Protein AF-A0A7C3KPD3-F1 (afdb_monomer_lite)

Sequence (76 aa):
MYKIKWDKETSGILLSDSTEDTIIPPRPVYFEELDLLGFDKYWDYPKCEEPILWNIGRRYYYKGELVAEVRGGNIF

Secondary structure (DSSP, 8-state):
-----B-TTT--B------SS-----EEE-HHHHHHHTGGGT------SS--EEEETTEEEETTEEEEEEETTEE-

Structure (mmCIF, N/CA/C/O backbone):
data_AF-A0A7C3KPD3-F1
#
_entry.id   AF-A0A7C3KPD3-F1
#
loop_
_atom_site.group_PDB
_atom_site.id
_atom_site.type_symbol
_atom_site.label_atom_id
_atom_site.label_alt_id
_atom_site.label_comp_id
_atom_site.label_asym_id
_atom_site.label_entity_id
_atom_site.label_seq_id
_atom_site.pdbx_PDB_ins_code
_atom_site.Cartn_x
_atom_site.Cartn_y
_atom_site.Cartn_z
_atom_site.occupancy
_atom_site.B_iso_or_equiv
_atom_site.auth_seq_id
_atom_site.auth_comp_id
_atom_site.auth_asym_id
_atom_site.auth_atom_id
_atom_site.pdbx_PDB_model_num
ATOM 1 N N . MET A 1 1 ? 9.379 -4.277 22.712 1.00 38.22 1 MET A N 1
ATOM 2 C CA . MET A 1 1 ? 8.891 -5.167 21.631 1.00 38.22 1 MET A CA 1
ATOM 3 C C . MET A 1 1 ? 7.534 -4.651 21.184 1.00 38.22 1 MET A C 1
ATOM 5 O O . MET A 1 1 ? 6.525 -5.000 21.791 1.00 38.22 1 MET A O 1
ATOM 9 N N . TYR A 1 2 ? 7.505 -3.766 20.190 1.00 34.72 2 TYR A N 1
ATOM 10 C CA . TYR A 1 2 ? 6.241 -3.229 19.694 1.00 34.72 2 TYR A CA 1
ATOM 11 C C . TYR A 1 2 ? 5.685 -4.123 18.602 1.00 34.72 2 TYR A C 1
ATOM 13 O O . TYR A 1 2 ? 6.317 -4.389 17.585 1.00 34.72 2 TYR A O 1
ATOM 21 N N . LYS A 1 3 ? 4.501 -4.662 18.887 1.00 36.25 3 LYS A N 1
ATOM 22 C CA . LYS A 1 3 ? 3.736 -5.484 17.963 1.00 36.25 3 LYS A CA 1
ATOM 23 C C . LYS A 1 3 ? 3.073 -4.547 16.966 1.00 36.25 3 LYS A C 1
ATOM 25 O O . LYS A 1 3 ? 2.181 -3.797 17.348 1.00 36.25 3 LYS A O 1
ATOM 30 N N . ILE A 1 4 ? 3.484 -4.627 15.704 1.00 46.44 4 ILE A N 1
ATOM 31 C CA . ILE A 1 4 ? 2.715 -4.054 14.601 1.00 46.44 4 ILE A CA 1
ATOM 32 C C . ILE A 1 4 ? 1.393 -4.823 14.567 1.00 46.44 4 ILE A C 1
ATOM 34 O O . ILE A 1 4 ? 1.353 -6.001 14.207 1.00 46.44 4 ILE A O 1
ATOM 38 N N . LYS A 1 5 ? 0.320 -4.187 15.036 1.00 46.62 5 LYS A N 1
ATOM 39 C CA . LYS A 1 5 ? -1.041 -4.695 14.884 1.00 46.62 5 LYS A CA 1
ATOM 40 C C . LYS A 1 5 ? -1.664 -3.950 13.716 1.00 46.62 5 LYS A C 1
ATOM 42 O O . LYS A 1 5 ? -1.899 -2.750 13.801 1.00 46.62 5 LYS A O 1
ATOM 47 N N . TRP A 1 6 ? -1.888 -4.684 12.636 1.00 51.75 6 TRP A N 1
ATOM 48 C CA . TRP A 1 6 ? -2.693 -4.223 11.518 1.00 51.75 6 TRP A CA 1
ATOM 49 C C . TRP A 1 6 ? -4.142 -4.121 11.972 1.00 51.75 6 TRP A C 1
ATOM 51 O O . TRP A 1 6 ? -4.723 -5.116 12.417 1.00 51.75 6 TRP A O 1
ATOM 61 N N . ASP A 1 7 ? -4.708 -2.926 11.875 1.00 51.56 7 ASP A N 1
ATOM 62 C CA . ASP A 1 7 ? -6.133 -2.729 12.075 1.00 51.56 7 ASP A CA 1
ATOM 63 C C . ASP A 1 7 ? -6.846 -3.000 10.744 1.00 51.56 7 ASP A C 1
ATOM 65 O O . ASP A 1 7 ? -6.699 -2.261 9.769 1.00 51.56 7 ASP A O 1
ATOM 69 N N . LYS A 1 8 ? -7.562 -4.128 10.677 1.00 52.34 8 LYS A N 1
ATOM 70 C CA . LYS A 1 8 ? -8.269 -4.554 9.460 1.00 52.34 8 LYS A CA 1
AT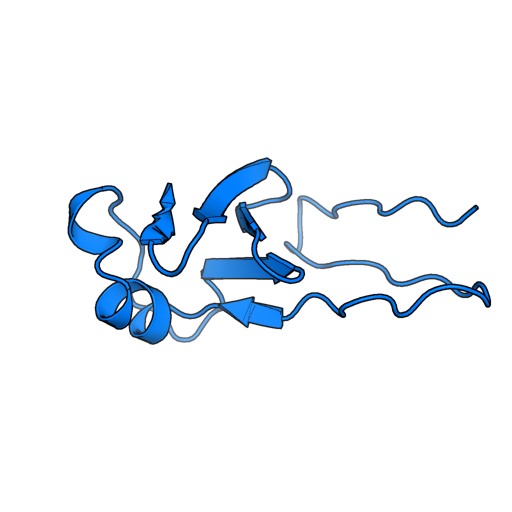OM 71 C C . LYS A 1 8 ? -9.527 -3.726 9.178 1.00 52.34 8 LYS A C 1
ATOM 73 O O . LYS A 1 8 ? -10.031 -3.811 8.061 1.00 52.34 8 LYS A O 1
ATOM 78 N N . GLU A 1 9 ? -10.031 -2.957 10.143 1.00 51.19 9 GLU A N 1
ATOM 79 C CA . GLU A 1 9 ? -11.244 -2.147 9.974 1.00 51.19 9 GLU A CA 1
ATOM 80 C C . GLU A 1 9 ? -10.935 -0.779 9.366 1.00 51.19 9 GLU A C 1
ATOM 82 O O . GLU A 1 9 ? -11.680 -0.306 8.513 1.00 51.19 9 GLU A O 1
ATOM 87 N N . THR A 1 10 ? -9.814 -0.165 9.743 1.00 52.59 10 THR A N 1
ATOM 88 C CA . THR A 1 10 ? -9.439 1.185 9.276 1.00 52.59 10 THR A CA 1
ATOM 89 C C . THR A 1 10 ? -8.312 1.195 8.251 1.00 52.59 10 THR A C 1
ATOM 91 O O . THR A 1 10 ? -7.988 2.247 7.706 1.00 52.59 10 THR A O 1
ATOM 94 N N . SER A 1 11 ? -7.689 0.042 7.984 1.00 53.56 11 SER A N 1
ATOM 95 C CA . SER A 1 11 ? -6.433 -0.046 7.223 1.00 53.56 11 SER A CA 1
ATOM 96 C C . SER A 1 11 ? -5.321 0.844 7.799 1.00 53.56 11 SER A C 1
ATOM 98 O O . SER A 1 11 ? -4.385 1.184 7.085 1.00 53.56 11 SER A O 1
ATOM 100 N N . GLY A 1 12 ? -5.406 1.235 9.074 1.00 49.22 12 GLY A N 1
ATOM 101 C CA . GLY A 1 12 ? -4.409 2.055 9.755 1.00 49.22 12 GLY A CA 1
ATOM 102 C C . GLY A 1 12 ? -3.264 1.224 10.333 1.00 49.22 12 GLY A C 1
ATOM 103 O O . GLY A 1 12 ? -3.395 0.021 10.580 1.00 49.22 12 GLY A O 1
ATOM 104 N N . ILE A 1 13 ? -2.126 1.875 10.581 1.00 57.41 13 ILE A N 1
ATOM 105 C CA . ILE A 1 13 ? -0.970 1.255 11.235 1.00 57.41 13 ILE A CA 1
ATOM 106 C C . ILE A 1 13 ? -0.712 1.974 12.558 1.00 57.41 13 ILE A C 1
ATOM 108 O O . ILE A 1 13 ? -0.411 3.165 12.587 1.00 57.41 13 ILE A O 1
ATOM 112 N N . LEU A 1 14 ? -0.837 1.234 13.661 1.00 48.22 14 LEU A N 1
ATOM 113 C CA . LEU A 1 14 ? -0.531 1.713 15.007 1.00 48.22 14 LEU A CA 1
ATOM 114 C C . LEU A 1 14 ? 0.984 1.650 15.250 1.00 48.22 14 LEU A C 1
ATOM 116 O O . LEU A 1 14 ? 1.563 0.566 15.355 1.00 48.22 14 LEU A O 1
ATOM 120 N N . LEU A 1 15 ? 1.617 2.819 15.347 1.00 46.56 15 LEU A N 1
ATOM 121 C CA . LEU A 1 15 ? 3.010 2.971 15.771 1.00 46.56 15 LEU A CA 1
ATOM 122 C C . LEU A 1 15 ? 3.089 2.968 17.302 1.00 46.56 15 LEU A C 1
ATOM 124 O O . LEU A 1 15 ? 2.244 3.548 17.982 1.00 46.56 15 LEU A O 1
ATOM 128 N N . SER A 1 16 ? 4.101 2.302 17.850 1.00 45.25 16 SER A N 1
ATOM 129 C CA . SER A 1 16 ? 4.343 2.254 19.289 1.00 45.25 16 SER A CA 1
ATOM 130 C C . SER A 1 16 ? 5.850 2.257 19.579 1.00 45.25 16 SER A C 1
ATOM 132 O O . SER A 1 16 ? 6.651 1.866 18.731 1.00 45.25 16 SER A O 1
ATOM 134 N N . ASP A 1 17 ? 6.222 2.785 20.742 1.00 46.28 17 ASP A N 1
ATOM 135 C CA . ASP A 1 17 ? 7.383 3.661 20.942 1.00 46.28 17 ASP A CA 1
ATOM 136 C C . ASP A 1 17 ? 8.626 2.934 21.520 1.00 46.28 17 ASP A C 1
ATOM 138 O O . ASP A 1 17 ? 8.809 2.895 22.739 1.00 46.28 17 ASP A O 1
ATOM 142 N N . SER A 1 18 ? 9.478 2.276 20.709 1.00 46.78 18 SER A N 1
ATOM 143 C CA . SER A 1 18 ? 10.850 1.912 21.159 1.00 46.78 18 SER A CA 1
ATOM 144 C C . SER A 1 18 ? 11.883 2.318 20.144 1.00 46.78 18 SER A C 1
ATOM 146 O O . SER A 1 18 ? 11.926 1.796 19.034 1.00 46.78 18 SER A O 1
ATOM 148 N N . THR A 1 19 ? 12.756 3.171 20.655 1.00 53.34 19 THR A N 1
ATOM 149 C CA . THR A 1 19 ? 14.210 3.187 20.529 1.00 53.34 19 THR A CA 1
ATOM 150 C C . THR A 1 19 ? 14.845 1.940 19.900 1.00 53.34 19 THR A C 1
ATOM 152 O O . THR A 1 19 ? 14.703 0.841 20.434 1.00 53.34 19 THR A O 1
ATOM 155 N N . GLU A 1 20 ? 15.647 2.205 18.868 1.00 49.72 20 GLU A N 1
ATOM 156 C CA . GLU A 1 20 ? 16.605 1.342 18.158 1.00 49.72 20 GLU A CA 1
ATOM 157 C C . GLU A 1 20 ? 16.117 0.750 16.822 1.00 49.72 20 GLU A C 1
ATOM 159 O O . GLU A 1 20 ? 15.056 0.144 16.715 1.00 49.72 20 GLU A O 1
ATOM 164 N N . ASP A 1 21 ? 16.956 0.989 15.807 1.00 46.69 21 ASP A N 1
ATOM 165 C CA . ASP A 1 21 ? 16.809 0.782 14.363 1.00 46.69 21 ASP A CA 1
ATOM 166 C C . ASP A 1 21 ? 15.933 1.780 13.590 1.00 46.69 21 ASP A C 1
ATOM 168 O O . ASP A 1 21 ? 14.868 2.218 14.013 1.00 46.69 21 ASP A O 1
ATOM 172 N N . THR A 1 22 ? 16.433 2.197 12.424 1.00 52.00 22 THR A N 1
ATOM 173 C CA . THR A 1 22 ? 15.782 3.135 11.503 1.00 52.00 22 THR A CA 1
ATOM 174 C C . THR A 1 22 ? 14.485 2.518 10.977 1.00 52.00 22 THR A C 1
ATOM 176 O O . THR A 1 22 ? 14.466 1.857 9.940 1.00 52.00 22 THR A O 1
ATOM 179 N N . ILE A 1 23 ? 13.389 2.695 11.712 1.00 58.66 23 ILE A N 1
ATOM 180 C CA . ILE A 1 23 ? 12.069 2.226 11.298 1.00 58.66 23 ILE A CA 1
ATOM 181 C C . ILE A 1 23 ? 11.669 3.033 10.067 1.00 58.66 23 ILE A C 1
ATOM 183 O O . ILE A 1 23 ? 11.504 4.250 10.139 1.00 58.66 23 ILE A O 1
ATOM 187 N N . ILE A 1 24 ? 11.519 2.356 8.928 1.00 68.25 24 ILE A N 1
ATOM 188 C CA . ILE A 1 24 ? 10.950 2.980 7.737 1.00 68.25 24 ILE A CA 1
ATOM 189 C C . ILE A 1 24 ? 9.451 3.132 8.009 1.00 68.25 24 ILE A C 1
ATOM 191 O O . ILE A 1 24 ? 8.766 2.112 8.140 1.00 68.25 24 ILE A O 1
ATOM 195 N N . PRO A 1 25 ? 8.933 4.364 8.145 1.00 76.19 25 PRO A N 1
ATOM 196 C CA . PRO A 1 25 ? 7.531 4.559 8.456 1.00 76.19 25 PRO A CA 1
ATOM 197 C C . PRO A 1 25 ? 6.675 4.068 7.285 1.00 76.19 25 PRO A C 1
ATOM 199 O O . PRO A 1 25 ? 7.059 4.243 6.123 1.00 76.19 25 PRO A O 1
ATOM 202 N N . PRO A 1 26 ? 5.513 3.465 7.567 1.00 84.00 26 PRO A N 1
ATOM 203 C CA . PRO A 1 26 ? 4.592 3.094 6.516 1.00 84.00 26 PRO A CA 1
ATOM 204 C C . PRO A 1 26 ? 4.060 4.340 5.812 1.00 84.00 26 PRO A C 1
ATOM 206 O O . PRO A 1 26 ? 3.590 5.280 6.455 1.00 84.00 26 PRO A O 1
ATOM 209 N N . ARG A 1 27 ? 4.110 4.335 4.482 1.00 90.00 27 ARG A N 1
ATOM 210 C CA . ARG A 1 27 ? 3.593 5.418 3.644 1.00 90.00 27 ARG A CA 1
ATOM 211 C C . ARG A 1 27 ? 2.371 4.938 2.860 1.00 90.00 27 ARG A C 1
ATOM 213 O O . ARG A 1 27 ? 2.441 3.853 2.280 1.00 90.00 27 ARG A O 1
ATOM 220 N N . PRO A 1 28 ? 1.290 5.730 2.786 1.00 91.25 28 PRO A N 1
ATOM 221 C CA . PRO A 1 28 ? 0.189 5.436 1.880 1.00 91.25 28 PRO A CA 1
ATOM 222 C C . PRO A 1 28 ? 0.651 5.465 0.418 1.00 91.25 28 PRO A C 1
ATOM 224 O O . PRO A 1 28 ? 1.450 6.319 0.016 1.00 91.25 28 PRO A O 1
ATOM 227 N N . VAL A 1 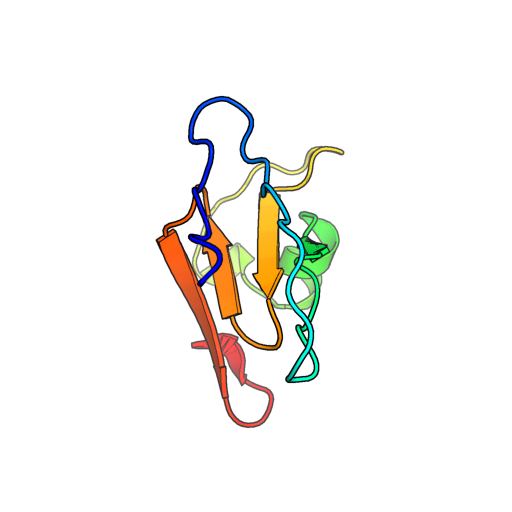29 ? 0.126 4.534 -0.369 1.00 92.06 29 VAL A N 1
ATOM 228 C CA . VAL A 1 29 ? 0.334 4.409 -1.814 1.00 92.06 29 VAL A CA 1
ATOM 229 C C . VAL A 1 29 ? -1.015 4.571 -2.498 1.00 92.06 29 VAL A C 1
ATOM 231 O O . VAL A 1 29 ? -1.971 3.866 -2.167 1.00 92.06 29 VAL A O 1
ATOM 234 N N . TYR A 1 30 ? -1.072 5.498 -3.446 1.00 93.75 30 TYR A N 1
ATOM 235 C CA . TYR A 1 30 ? -2.278 5.857 -4.191 1.00 93.75 30 TYR A CA 1
ATOM 236 C C . TYR A 1 30 ? -2.276 5.216 -5.580 1.00 93.75 30 TYR A C 1
ATOM 238 O O . TYR A 1 30 ? -1.246 4.711 -6.038 1.00 93.75 30 TYR A O 1
ATOM 246 N N . PHE A 1 31 ? -3.428 5.227 -6.249 1.00 93.12 31 PHE A N 1
ATOM 247 C CA . PHE A 1 31 ? -3.586 4.575 -7.550 1.00 93.12 31 PHE A CA 1
ATOM 248 C C . PHE A 1 31 ? -2.658 5.164 -8.622 1.00 93.12 31 PHE A C 1
ATOM 250 O O . PHE A 1 31 ? -2.209 4.428 -9.493 1.00 93.12 31 PHE A O 1
ATOM 257 N N . GLU A 1 32 ? -2.309 6.452 -8.548 1.00 93.38 32 GLU A N 1
ATOM 258 C CA . GLU A 1 32 ? -1.395 7.094 -9.498 1.00 93.38 32 GLU A CA 1
ATOM 259 C C . GLU A 1 32 ? 0.009 6.495 -9.415 1.00 93.38 32 GLU A C 1
ATOM 261 O O . GLU A 1 32 ? 0.679 6.318 -10.430 1.00 93.38 32 GLU A O 1
ATOM 266 N N . GLU A 1 33 ? 0.460 6.150 -8.208 1.00 90.81 33 GLU A N 1
ATOM 267 C CA . GLU A 1 33 ? 1.743 5.480 -8.022 1.00 90.81 33 GLU A CA 1
ATOM 268 C C . GLU A 1 33 ? 1.695 4.050 -8.563 1.00 90.81 33 GLU A C 1
ATOM 270 O O . GLU A 1 33 ? 2.634 3.612 -9.223 1.00 90.81 33 GLU A O 1
ATOM 275 N N . LEU A 1 34 ? 0.589 3.339 -8.343 1.00 89.62 34 LEU A N 1
ATOM 276 C CA . LEU A 1 34 ? 0.387 2.000 -8.897 1.00 89.62 34 LEU 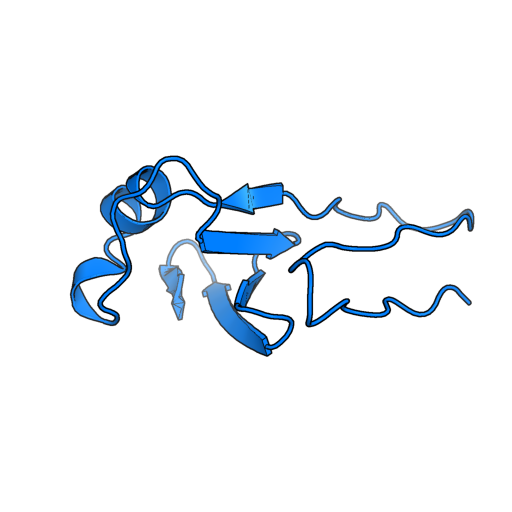A CA 1
ATOM 277 C C . LEU A 1 34 ? 0.363 2.015 -10.433 1.00 89.62 34 LEU A C 1
ATOM 279 O O . LEU A 1 34 ? 1.000 1.160 -11.053 1.00 89.62 34 LEU A O 1
ATOM 283 N N . ASP A 1 35 ? -0.276 3.022 -11.033 1.00 90.81 35 ASP A N 1
ATOM 284 C CA . ASP A 1 35 ? -0.303 3.237 -12.484 1.00 90.81 35 ASP A CA 1
ATOM 285 C C . ASP A 1 35 ? 1.120 3.491 -13.019 1.00 90.81 35 ASP A C 1
ATOM 287 O O . ASP A 1 35 ? 1.535 2.877 -14.004 1.00 90.81 35 ASP A O 1
ATOM 291 N N . LEU A 1 36 ? 1.914 4.335 -12.344 1.00 89.19 36 LEU A N 1
ATOM 292 C CA . LEU A 1 36 ? 3.315 4.598 -12.714 1.00 89.19 36 LEU A CA 1
ATOM 293 C C . LEU A 1 36 ? 4.202 3.351 -12.616 1.00 89.19 36 LEU A C 1
ATOM 295 O O . LEU A 1 36 ? 5.135 3.181 -13.403 1.00 89.19 36 LEU A O 1
ATOM 299 N N . LEU A 1 37 ? 3.917 2.489 -11.646 1.00 86.50 37 LEU A N 1
ATOM 300 C CA . LEU A 1 37 ? 4.628 1.236 -11.413 1.00 86.50 37 LEU A CA 1
ATOM 301 C C . LEU A 1 37 ? 4.134 0.088 -12.313 1.00 86.50 37 LEU A C 1
ATOM 303 O O . LEU A 1 37 ? 4.761 -0.972 -12.343 1.00 86.50 37 LEU A O 1
ATOM 307 N N . GLY A 1 38 ? 3.049 0.293 -13.067 1.00 88.00 38 GLY A N 1
ATOM 308 C CA . GLY A 1 38 ? 2.476 -0.697 -13.979 1.00 88.00 38 GLY A CA 1
ATOM 309 C C . GLY A 1 38 ? 1.771 -1.858 -13.274 1.00 88.00 38 GLY A C 1
ATOM 310 O O . GLY A 1 38 ? 1.775 -2.980 -13.790 1.00 88.00 38 GLY A O 1
ATOM 311 N N . PHE A 1 39 ? 1.214 -1.618 -12.081 1.00 87.44 39 PHE A N 1
ATOM 312 C CA . PHE A 1 39 ? 0.414 -2.610 -11.351 1.00 87.44 39 PHE A CA 1
ATOM 313 C C . PHE A 1 39 ? -0.909 -2.924 -12.049 1.00 87.44 39 PHE A C 1
ATOM 315 O O . PHE A 1 39 ? -1.425 -4.027 -11.879 1.00 87.44 39 PHE A O 1
ATOM 322 N N . ASP A 1 40 ? -1.417 -1.995 -12.859 1.00 87.44 40 ASP A N 1
ATOM 323 C CA . ASP A 1 40 ? -2.626 -2.127 -13.679 1.00 87.44 40 ASP A CA 1
ATOM 324 C C . ASP A 1 40 ? -2.619 -3.379 -14.577 1.00 87.44 40 ASP A C 1
ATOM 326 O O . ASP A 1 40 ? -3.668 -3.921 -14.921 1.00 87.44 40 ASP A O 1
ATOM 330 N N . LYS A 1 41 ? -1.431 -3.890 -14.922 1.00 87.69 41 LYS A N 1
ATOM 331 C CA . LYS A 1 41 ? -1.249 -5.128 -15.700 1.00 87.69 41 LYS A CA 1
ATOM 332 C C . LYS A 1 41 ? -1.464 -6.412 -14.898 1.00 87.69 41 LYS A C 1
ATOM 334 O O . LYS A 1 41 ? -1.665 -7.465 -15.502 1.00 87.69 41 LYS A O 1
ATOM 339 N N . TYR A 1 42 ? -1.364 -6.347 -13.573 1.00 85.81 42 TYR A N 1
ATOM 340 C CA . TYR A 1 42 ? -1.382 -7.513 -12.682 1.00 85.81 42 TYR A CA 1
ATOM 341 C C . TYR A 1 42 ? -2.580 -7.516 -11.734 1.00 85.81 42 TYR A C 1
ATOM 343 O O . TYR A 1 42 ? -3.031 -8.585 -11.323 1.00 85.81 42 TYR A O 1
ATOM 351 N N . TRP A 1 43 ? -3.087 -6.337 -11.375 1.00 85.56 43 TRP A N 1
ATOM 352 C CA . TRP A 1 43 ? -4.159 -6.175 -10.407 1.00 85.56 43 TRP A CA 1
ATOM 353 C C . TRP A 1 43 ? -5.073 -5.014 -10.799 1.00 85.56 43 TRP A C 1
ATOM 355 O O . TRP A 1 43 ? -4.600 -3.938 -11.148 1.00 85.56 43 TRP A O 1
ATOM 365 N N . ASP A 1 44 ? -6.382 -5.239 -10.708 1.00 87.88 44 ASP A N 1
ATOM 366 C CA . ASP A 1 44 ? -7.388 -4.192 -10.865 1.00 87.88 44 ASP A CA 1
ATOM 367 C C . ASP A 1 44 ? -7.661 -3.541 -9.502 1.00 87.88 44 ASP A C 1
ATOM 369 O O . ASP A 1 44 ? -8.048 -4.217 -8.541 1.00 87.88 44 ASP A O 1
ATOM 373 N N . TYR A 1 45 ? -7.425 -2.234 -9.406 1.00 89.06 45 TYR A N 1
ATOM 374 C CA . TYR A 1 45 ? -7.592 -1.440 -8.187 1.00 89.06 45 TYR A CA 1
ATOM 375 C C . TYR A 1 45 ? -8.394 -0.165 -8.471 1.00 89.06 45 TYR A C 1
ATOM 377 O O . TYR A 1 45 ? -8.350 0.375 -9.580 1.00 89.06 45 TYR A O 1
ATOM 385 N N . PRO A 1 46 ? -9.142 0.350 -7.477 1.00 90.00 46 PRO A N 1
ATOM 386 C CA . PRO A 1 46 ? -9.972 1.525 -7.685 1.00 90.00 46 PRO A CA 1
ATOM 387 C C . PRO A 1 46 ? -9.116 2.785 -7.859 1.00 90.00 46 PRO A C 1
ATOM 389 O O . PRO A 1 46 ? -8.127 2.987 -7.157 1.00 90.00 46 PRO A O 1
ATOM 392 N N . LYS A 1 47 ? -9.538 3.664 -8.772 1.00 92.06 47 LYS A N 1
ATOM 393 C CA . LYS A 1 47 ? -8.951 4.998 -8.964 1.00 92.06 47 LYS A CA 1
ATOM 394 C C . LYS A 1 47 ? -9.682 6.012 -8.090 1.00 92.06 47 LYS A C 1
ATOM 396 O O . LYS A 1 47 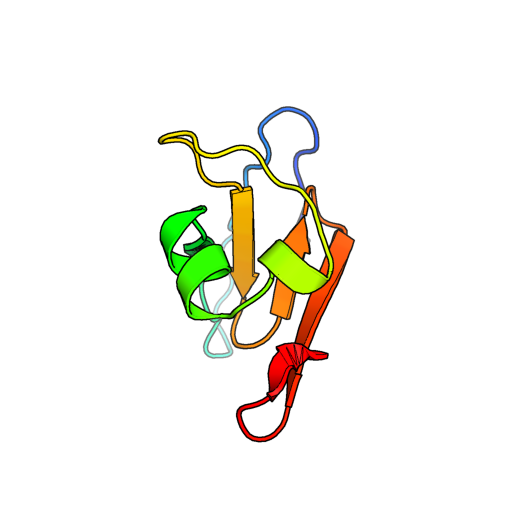? -10.557 6.732 -8.567 1.00 92.06 47 LYS A O 1
ATOM 401 N N . CYS A 1 48 ? -9.393 5.982 -6.793 1.00 91.25 48 CYS A N 1
ATOM 402 C CA . CYS A 1 48 ? -9.981 6.874 -5.796 1.00 91.25 48 CYS A CA 1
ATOM 403 C C . CYS A 1 48 ? -8.912 7.726 -5.104 1.00 91.25 48 CYS A C 1
ATOM 405 O O . CYS A 1 48 ? -7.729 7.414 -5.142 1.00 91.25 48 CYS A O 1
ATOM 407 N N . GLU A 1 49 ? -9.340 8.798 -4.440 1.00 89.25 49 GLU A N 1
ATOM 408 C CA . GLU A 1 49 ? -8.442 9.683 -3.680 1.00 89.25 49 GLU A CA 1
ATOM 409 C C . GLU A 1 49 ? -7.938 9.045 -2.370 1.00 89.25 49 GLU A C 1
ATOM 411 O O . GLU A 1 49 ? -7.068 9.592 -1.695 1.00 89.25 49 GLU A O 1
ATOM 416 N N . GLU A 1 50 ? -8.481 7.885 -1.994 1.00 89.56 50 GLU A N 1
ATOM 417 C CA . GLU A 1 50 ? -8.076 7.145 -0.804 1.00 89.56 50 GLU A CA 1
ATOM 418 C C . GLU A 1 50 ? -6.842 6.270 -1.083 1.00 89.56 50 GLU A C 1
ATOM 420 O O . GLU A 1 50 ? -6.651 5.776 -2.198 1.00 89.56 50 GLU A O 1
ATOM 425 N N . PRO A 1 51 ? -5.989 6.029 -0.074 1.00 90.62 51 PRO A N 1
ATOM 426 C CA . PRO A 1 51 ? -4.830 5.165 -0.240 1.00 90.62 51 PRO A CA 1
ATOM 427 C C . PRO A 1 51 ? -5.243 3.710 -0.494 1.00 90.62 51 PRO A C 1
ATOM 429 O O . PRO A 1 51 ? -6.072 3.141 0.216 1.00 90.62 51 PRO A O 1
ATOM 432 N N . ILE A 1 52 ? -4.601 3.085 -1.481 1.00 91.12 52 ILE A N 1
ATOM 433 C CA . ILE A 1 52 ? -4.871 1.704 -1.897 1.00 91.12 52 ILE A CA 1
ATOM 434 C C . ILE A 1 52 ? -4.002 0.718 -1.116 1.00 91.12 52 ILE A C 1
ATOM 436 O O . ILE A 1 52 ? -4.487 -0.322 -0.669 1.00 91.12 52 ILE A O 1
ATOM 440 N N . LEU A 1 53 ? -2.712 1.031 -0.952 1.00 91.25 53 LEU A N 1
ATOM 441 C CA . LEU A 1 53 ? -1.723 0.179 -0.285 1.00 91.25 53 LEU A CA 1
ATOM 442 C C . LEU A 1 53 ? -0.909 0.965 0.738 1.00 91.25 53 LEU A C 1
ATOM 444 O O . LEU A 1 53 ? -0.910 2.195 0.774 1.00 91.25 53 LEU A O 1
ATOM 448 N N . TRP A 1 54 ? -0.133 0.222 1.518 1.00 89.94 54 TRP A N 1
ATOM 449 C CA . TRP A 1 54 ? 0.922 0.760 2.363 1.00 89.94 54 TRP A CA 1
ATOM 450 C C . TRP A 1 54 ? 2.281 0.283 1.879 1.00 89.94 54 TRP A C 1
ATOM 452 O O . TRP A 1 54 ? 2.500 -0.916 1.722 1.00 89.94 54 TRP A O 1
ATOM 462 N N . ASN A 1 55 ? 3.214 1.207 1.682 1.00 88.81 55 ASN A N 1
ATOM 463 C CA . ASN A 1 55 ? 4.610 0.892 1.423 1.00 88.81 55 ASN A CA 1
ATOM 464 C C . ASN A 1 55 ? 5.412 0.964 2.724 1.00 88.81 55 ASN A C 1
ATOM 466 O O . ASN A 1 55 ? 5.352 1.962 3.441 1.00 88.81 55 ASN A O 1
ATOM 470 N N . ILE A 1 56 ? 6.188 -0.083 3.002 1.00 87.00 56 ILE A N 1
ATOM 471 C CA . ILE A 1 56 ? 7.173 -0.115 4.085 1.00 87.00 56 ILE A CA 1
ATOM 472 C C . ILE A 1 56 ? 8.522 -0.505 3.476 1.00 87.00 56 ILE A C 1
ATOM 474 O O . ILE A 1 56 ? 8.803 -1.677 3.204 1.00 87.00 56 ILE A O 1
ATOM 478 N N . GLY A 1 57 ? 9.361 0.499 3.216 1.00 85.56 57 GLY A N 1
ATOM 479 C CA . GLY A 1 57 ? 10.667 0.336 2.576 1.00 85.56 57 GLY A CA 1
ATOM 480 C C . GLY A 1 57 ? 10.567 -0.069 1.108 1.00 85.56 57 GLY A C 1
ATOM 481 O O . GLY A 1 57 ? 10.600 0.774 0.219 1.00 85.56 57 GLY A O 1
ATOM 482 N N . ARG A 1 58 ? 10.517 -1.376 0.847 1.00 84.50 58 ARG A N 1
ATOM 483 C CA . ARG A 1 58 ? 10.410 -1.954 -0.507 1.00 84.50 58 ARG A CA 1
ATOM 484 C C . ARG A 1 58 ? 9.248 -2.929 -0.640 1.00 84.50 58 ARG A C 1
ATOM 486 O O . ARG A 1 58 ? 9.179 -3.654 -1.622 1.00 84.50 58 ARG A O 1
ATOM 493 N N . ARG A 1 59 ? 8.364 -2.980 0.351 1.00 87.19 59 ARG A N 1
ATOM 494 C CA . ARG A 1 59 ? 7.263 -3.938 0.430 1.00 87.19 59 AR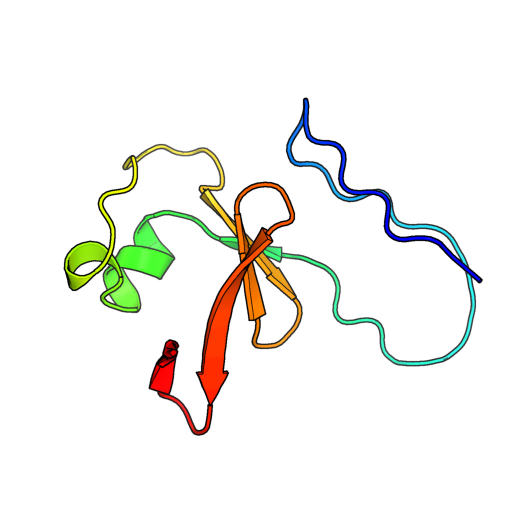G A CA 1
ATOM 495 C C . ARG A 1 59 ? 5.936 -3.209 0.421 1.00 87.19 59 ARG A C 1
ATOM 497 O O . ARG A 1 59 ? 5.794 -2.212 1.126 1.00 87.19 59 ARG A O 1
ATOM 504 N N . TYR A 1 60 ? 4.990 -3.729 -0.345 1.00 88.88 60 TYR A N 1
ATOM 505 C CA . TYR A 1 60 ? 3.640 -3.202 -0.465 1.00 88.88 60 TYR A CA 1
ATOM 506 C C . TYR A 1 60 ? 2.666 -4.125 0.245 1.00 88.88 60 TYR A C 1
ATOM 508 O O . TYR A 1 60 ? 2.671 -5.338 0.028 1.00 88.88 60 TYR A O 1
ATOM 516 N N . TYR A 1 61 ? 1.822 -3.535 1.079 1.00 86.44 61 TYR A N 1
ATOM 517 C CA . TYR A 1 61 ? 0.860 -4.241 1.901 1.00 86.44 61 TYR A CA 1
ATOM 518 C C . TYR A 1 61 ? -0.560 -3.790 1.569 1.00 86.44 61 TYR A C 1
ATOM 520 O O . TYR A 1 61 ? -0.862 -2.596 1.624 1.00 86.44 61 TYR A O 1
ATOM 528 N N . TYR A 1 62 ? -1.439 -4.748 1.282 1.00 86.50 62 TYR A N 1
ATOM 529 C CA . TYR A 1 62 ? -2.878 -4.533 1.155 1.00 86.50 62 TYR A CA 1
ATOM 530 C C . TYR A 1 62 ? -3.569 -5.136 2.372 1.00 86.50 62 TYR A C 1
ATOM 532 O O . TYR A 1 62 ? -3.464 -6.338 2.606 1.00 86.50 62 TYR A O 1
ATOM 540 N N . LYS A 1 63 ? -4.261 -4.320 3.176 1.00 82.25 63 LYS A N 1
ATOM 541 C CA . LYS A 1 63 ? -4.974 -4.789 4.385 1.00 82.25 63 LYS A CA 1
ATOM 542 C C . LYS A 1 63 ? -4.100 -5.635 5.338 1.00 82.25 63 LYS A C 1
ATOM 544 O O . LYS A 1 63 ? -4.590 -6.540 6.011 1.00 82.25 63 LYS A O 1
ATOM 549 N N . GLY A 1 64 ? -2.800 -5.333 5.384 1.00 75.75 64 GLY A N 1
ATOM 550 C CA . GLY A 1 64 ? -1.796 -6.022 6.200 1.00 75.75 64 GLY A CA 1
ATOM 551 C C . GLY A 1 64 ? -1.157 -7.267 5.583 1.00 75.75 64 GLY A C 1
ATOM 552 O O . GLY A 1 64 ? -0.227 -7.812 6.175 1.00 75.75 64 GLY A O 1
ATOM 553 N N . GLU A 1 65 ? -1.585 -7.684 4.393 1.00 80.12 65 GLU A N 1
ATOM 554 C CA . GLU A 1 65 ? -0.971 -8.780 3.640 1.00 80.12 65 GLU A CA 1
ATOM 555 C C . GLU A 1 65 ? 0.074 -8.236 2.663 1.00 80.12 65 GLU A C 1
ATOM 557 O O . GLU A 1 65 ? -0.169 -7.238 1.986 1.00 80.12 65 GLU A O 1
ATOM 562 N N . LEU A 1 66 ? 1.237 -8.885 2.581 1.00 85.19 66 LEU A N 1
ATOM 563 C CA . LEU A 1 66 ? 2.282 -8.532 1.616 1.00 85.19 66 LEU A CA 1
ATOM 564 C C . LEU A 1 66 ? 1.824 -8.928 0.207 1.00 85.19 66 LEU A C 1
ATOM 566 O O . LEU A 1 66 ? 1.661 -10.115 -0.065 1.00 85.19 66 LEU A O 1
ATOM 570 N N . VAL A 1 67 ? 1.652 -7.948 -0.679 1.00 87.19 67 VAL A N 1
ATOM 571 C CA . VAL A 1 67 ? 1.184 -8.178 -2.058 1.00 87.19 67 VAL A CA 1
ATOM 572 C C . VAL A 1 67 ? 2.262 -7.969 -3.113 1.00 87.19 67 VAL A C 1
ATOM 574 O O . VAL A 1 67 ? 2.135 -8.522 -4.198 1.00 87.19 67 VAL A O 1
ATOM 577 N N . ALA A 1 68 ? 3.311 -7.196 -2.810 1.00 86.88 68 ALA A N 1
ATOM 578 C CA . ALA A 1 68 ? 4.427 -6.992 -3.730 1.00 86.88 68 ALA A CA 1
ATOM 579 C C . ALA A 1 68 ? 5.721 -6.567 -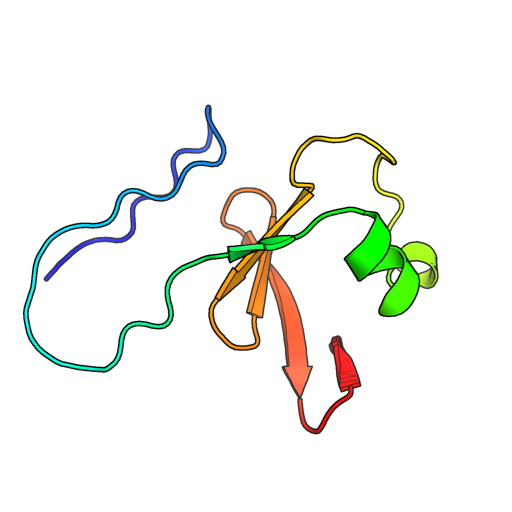3.017 1.00 86.88 68 ALA A C 1
ATOM 581 O O . ALA A 1 68 ? 5.687 -5.954 -1.943 1.00 86.88 68 ALA A O 1
ATOM 582 N N . GLU A 1 69 ? 6.872 -6.836 -3.635 1.00 87.62 69 GLU A N 1
ATOM 583 C CA . GLU A 1 69 ? 8.195 -6.413 -3.160 1.00 87.62 69 GLU A CA 1
ATOM 584 C C . GLU A 1 69 ? 9.087 -5.907 -4.307 1.00 87.62 69 GLU A C 1
ATOM 586 O O . GLU A 1 69 ? 9.232 -6.541 -5.348 1.00 87.62 69 GLU A O 1
ATOM 591 N N . VAL A 1 70 ? 9.760 -4.773 -4.101 1.00 81.94 70 VAL A N 1
ATOM 592 C CA . VAL A 1 70 ? 10.748 -4.242 -5.048 1.00 81.94 70 VAL A CA 1
ATOM 593 C C . VAL A 1 70 ? 12.097 -4.922 -4.832 1.00 81.94 70 VAL A C 1
ATOM 595 O O . VAL A 1 70 ? 12.736 -4.762 -3.785 1.00 81.94 70 VAL A O 1
ATOM 598 N N . ARG A 1 71 ? 12.595 -5.608 -5.864 1.00 81.00 71 ARG A N 1
ATOM 599 C CA . ARG A 1 71 ? 13.936 -6.206 -5.912 1.00 81.00 71 ARG A CA 1
ATOM 600 C C . ARG A 1 71 ? 14.710 -5.672 -7.113 1.00 81.00 71 ARG A C 1
ATOM 602 O O . ARG A 1 71 ? 14.283 -5.788 -8.255 1.00 81.00 71 ARG A O 1
ATOM 609 N N . GLY A 1 72 ? 15.869 -5.062 -6.856 1.00 73.06 72 GLY A N 1
ATOM 610 C CA . GLY A 1 72 ? 16.763 -4.572 -7.915 1.00 73.06 72 GLY A CA 1
ATOM 611 C C . GLY A 1 72 ? 16.170 -3.491 -8.832 1.00 73.06 72 GLY A C 1
ATOM 612 O O . GLY A 1 72 ? 16.673 -3.313 -9.933 1.00 73.06 72 GLY A O 1
ATOM 613 N N . GLY A 1 73 ? 15.111 -2.793 -8.402 1.00 69.50 73 GLY A N 1
ATOM 614 C CA . GLY A 1 73 ? 14.395 -1.796 -9.210 1.00 69.50 73 GLY A CA 1
ATOM 615 C C . GLY A 1 73 ? 13.175 -2.338 -9.963 1.00 69.50 73 GLY A C 1
ATOM 616 O O . GLY A 1 73 ? 12.434 -1.546 -10.529 1.00 69.50 73 GLY A O 1
ATOM 617 N N . ASN A 1 74 ? 12.932 -3.651 -9.916 1.00 64.81 74 ASN A N 1
ATOM 618 C CA . ASN A 1 74 ? 11.718 -4.283 -10.434 1.00 64.81 74 ASN A CA 1
ATOM 619 C C . ASN A 1 74 ? 10.783 -4.681 -9.293 1.00 64.81 74 ASN A C 1
ATOM 621 O O . ASN A 1 74 ? 11.237 -4.930 -8.177 1.00 64.81 74 ASN A O 1
ATOM 625 N N . ILE A 1 75 ? 9.489 -4.758 -9.583 1.00 70.94 75 ILE A N 1
ATOM 626 C CA . ILE A 1 75 ? 8.450 -5.188 -8.643 1.00 70.94 75 ILE A CA 1
ATOM 627 C C . ILE A 1 75 ? 8.129 -6.662 -8.900 1.00 70.94 75 ILE A C 1
ATOM 629 O O . ILE A 1 75 ? 8.029 -7.068 -10.058 1.00 70.94 75 ILE A O 1
ATOM 633 N N . PHE A 1 76 ? 8.001 -7.437 -7.823 1.00 64.69 76 PHE A N 1
ATOM 634 C CA . PHE A 1 76 ? 7.702 -8.870 -7.815 1.00 64.69 76 PHE A CA 1
ATOM 635 C C . PHE A 1 76 ? 6.514 -9.184 -6.915 1.00 64.69 76 PHE A C 1
ATOM 637 O O . PHE A 1 76 ? 6.359 -8.472 -5.892 1.00 64.69 76 PHE A O 1
#

Foldseek 3Di:
DDDFDQDLVPSDTDDDDDDDDDFQDKDFAAVVNCVVLVVVVPDDDDRDPDGQWIDGPFFTHGSRHTDWGDDPNHID

pLDDT: mean 74.26, std 18.28, range [34.72, 93.75]

Radius of gyration: 13.4 Å; chains: 1; bounding box: 28×19×37 Å

Organism: Dictyoglomus thermophilum (NCBI:txid14)